Protein AF-A0A9D7HD75-F1 (afdb_monomer_lite)

Radius of gyration: 13.8 Å; chains: 1; bounding box: 39×26×34 Å

Sequence (97 aa):
MCAPQLAPKAALDLNFNAWGDKQGHARDRLVARAIAASAGCDRVETRLVGEGGGLEYDGDGTLILTESCWVNDNRNPGLSRDEIERLSLSGCLVSRR

Secondary structure (DSSP, 8-state):
-PPP---SSEEEE----HHHHSS--TTGGGHHHHHHHHHTPEEEE-SS---GGGEEE-SSS-EEE-HHHHS-TTTSTT--HHHHHHHHHSSSSS---

Structure (mmCIF, N/CA/C/O backbone):
data_AF-A0A9D7HD75-F1
#
_entry.id   AF-A0A9D7HD75-F1
#
loop_
_atom_site.group_PDB
_atom_site.id
_atom_site.type_symbol
_atom_site.label_atom_id
_atom_site.label_alt_id
_atom_site.label_comp_id
_atom_site.label_asym_id
_atom_site.label_entity_id
_atom_site.label_seq_id
_atom_site.pdbx_PDB_ins_code
_atom_site.Cartn_x
_atom_site.Cartn_y
_atom_site.Cartn_z
_atom_site.occupancy
_atom_site.B_iso_or_equiv
_atom_site.auth_seq_id
_atom_site.auth_comp_id
_atom_site.auth_asym_id
_atom_site.auth_atom_id
_atom_site.pdbx_PDB_model_num
ATOM 1 N N . MET A 1 1 ? -23.819 -8.422 -3.289 1.00 34.72 1 MET A N 1
ATOM 2 C CA . MET A 1 1 ? -23.280 -8.801 -1.965 1.00 34.72 1 MET A CA 1
ATOM 3 C C . MET A 1 1 ? -22.925 -7.516 -1.239 1.00 34.72 1 MET A C 1
ATOM 5 O O . MET A 1 1 ? -22.280 -6.676 -1.852 1.00 34.72 1 MET A O 1
ATOM 9 N N . CYS A 1 2 ? -23.432 -7.310 -0.023 1.00 35.28 2 CYS A N 1
ATOM 10 C CA . CYS A 1 2 ? -23.153 -6.108 0.768 1.00 35.28 2 CYS A CA 1
ATOM 11 C C . CYS A 1 2 ? -21.680 -6.135 1.208 1.00 35.28 2 CYS A C 1
ATOM 13 O O . CYS A 1 2 ? -21.209 -7.191 1.634 1.00 35.28 2 CYS A O 1
ATOM 15 N N . ALA A 1 3 ? -20.946 -5.029 1.065 1.00 48.59 3 ALA A N 1
ATOM 16 C CA . ALA A 1 3 ? -19.598 -4.934 1.623 1.00 48.59 3 ALA A CA 1
ATOM 17 C C . ALA A 1 3 ? -19.685 -5.063 3.157 1.00 48.59 3 ALA A C 1
ATOM 19 O O . ALA A 1 3 ? -20.660 -4.577 3.736 1.00 48.59 3 ALA A O 1
ATOM 20 N N . PRO A 1 4 ? -18.730 -5.735 3.824 1.00 52.16 4 PRO A N 1
ATOM 21 C CA . PRO A 1 4 ? -18.723 -5.802 5.280 1.00 52.16 4 PRO A CA 1
ATOM 22 C C . PRO A 1 4 ? -18.717 -4.384 5.861 1.00 52.16 4 PRO A C 1
ATOM 24 O O . PRO A 1 4 ? -17.985 -3.515 5.386 1.00 52.16 4 PRO A O 1
ATOM 27 N N . GLN A 1 5 ? -19.558 -4.150 6.868 1.00 54.84 5 GLN A N 1
ATOM 28 C CA . GLN A 1 5 ? -19.596 -2.880 7.583 1.00 54.84 5 GLN A CA 1
ATOM 29 C C . GLN A 1 5 ? -18.320 -2.784 8.424 1.00 54.84 5 GLN A C 1
ATOM 31 O O . GLN A 1 5 ? -18.215 -3.438 9.459 1.00 54.84 5 GLN A O 1
ATOM 36 N N . LEU A 1 6 ? -17.340 -2.017 7.947 1.00 57.22 6 LEU A N 1
ATOM 37 C CA . LEU A 1 6 ? -16.119 -1.745 8.698 1.00 57.22 6 LEU A CA 1
ATOM 38 C C . LEU A 1 6 ? -16.457 -0.940 9.960 1.00 57.22 6 LEU A C 1
ATOM 40 O O . LEU A 1 6 ? -17.367 -0.103 9.963 1.00 57.22 6 LEU A O 1
ATOM 44 N N . ALA A 1 7 ? -15.697 -1.176 11.025 1.00 62.38 7 ALA A N 1
ATOM 45 C CA . ALA A 1 7 ? -15.615 -0.299 12.181 1.00 62.38 7 ALA A CA 1
ATOM 46 C C . ALA A 1 7 ? -15.368 1.161 11.732 1.00 62.38 7 ALA A C 1
ATOM 48 O O . ALA A 1 7 ? -14.801 1.392 10.661 1.00 62.38 7 ALA A O 1
ATOM 49 N N . PRO A 1 8 ? -15.715 2.178 12.548 1.00 73.06 8 PRO A N 1
ATOM 50 C CA . PRO A 1 8 ? -15.552 3.596 12.187 1.00 73.06 8 PRO A CA 1
ATOM 51 C C . PRO A 1 8 ? -14.105 4.006 11.858 1.00 73.06 8 PRO A C 1
ATOM 53 O O . PRO A 1 8 ? -13.872 5.115 11.386 1.00 73.06 8 PRO A O 1
ATOM 56 N N . LYS A 1 9 ? -13.130 3.127 12.121 1.00 78.81 9 LYS A N 1
ATOM 57 C CA . LYS A 1 9 ? -11.734 3.258 11.717 1.00 78.81 9 LYS A CA 1
ATOM 58 C C . LYS A 1 9 ? -11.229 1.912 11.203 1.00 78.81 9 LYS A C 1
ATOM 60 O O . LYS A 1 9 ? -11.397 0.889 11.867 1.00 78.81 9 LYS A O 1
ATOM 65 N N . ALA A 1 10 ? -10.545 1.948 10.069 1.00 88.12 10 ALA A N 1
ATOM 66 C CA . ALA A 1 10 ? -9.840 0.812 9.498 1.00 88.12 10 ALA A CA 1
ATOM 67 C C . ALA A 1 10 ? -8.357 1.159 9.296 1.00 88.12 10 ALA A C 1
ATOM 69 O O . ALA A 1 10 ? -7.996 2.325 9.143 1.00 88.12 10 ALA A O 1
ATOM 70 N N . ALA A 1 11 ? -7.500 0.142 9.310 1.00 90.81 11 ALA A N 1
ATOM 71 C CA . ALA A 1 11 ? -6.084 0.239 8.989 1.00 90.81 11 ALA A CA 1
ATOM 72 C C . ALA A 1 11 ? -5.834 -0.403 7.620 1.00 90.81 11 ALA A C 1
ATOM 74 O O . ALA A 1 11 ? -6.124 -1.585 7.426 1.00 90.81 11 ALA A O 1
ATOM 75 N N . LEU A 1 12 ? -5.294 0.377 6.684 1.00 89.94 12 LEU A N 1
ATOM 76 C CA . LEU A 1 12 ? -4.938 -0.091 5.349 1.00 89.94 12 LEU A CA 1
ATOM 77 C C . LEU A 1 12 ? -3.552 -0.750 5.369 1.00 89.94 12 LEU A C 1
ATOM 79 O O . LEU A 1 12 ? -2.566 -0.121 5.749 1.00 89.94 12 LEU A O 1
ATOM 83 N N . ASP A 1 13 ? -3.482 -2.007 4.946 1.00 93.62 13 ASP A N 1
ATOM 84 C CA . ASP A 1 13 ? -2.245 -2.767 4.775 1.00 93.62 13 ASP A CA 1
ATOM 85 C C . ASP A 1 13 ? -1.862 -2.796 3.290 1.00 93.62 13 ASP A C 1
ATOM 87 O O . ASP A 1 13 ? -2.605 -3.335 2.468 1.00 93.62 13 ASP A O 1
ATOM 91 N N . LEU A 1 14 ? -0.722 -2.178 2.964 1.00 93.00 14 LEU A N 1
ATOM 92 C CA . LEU A 1 14 ? -0.224 -1.931 1.604 1.00 93.00 14 LEU A CA 1
ATOM 93 C C . LEU A 1 14 ? 0.676 -3.050 1.054 1.00 93.00 14 LEU A C 1
ATOM 95 O O . LEU A 1 14 ? 1.366 -2.830 0.063 1.00 93.00 14 LEU A O 1
ATOM 99 N N . ASN A 1 15 ? 0.717 -4.222 1.696 1.00 94.12 15 ASN A N 1
ATOM 100 C CA . ASN A 1 15 ? 1.546 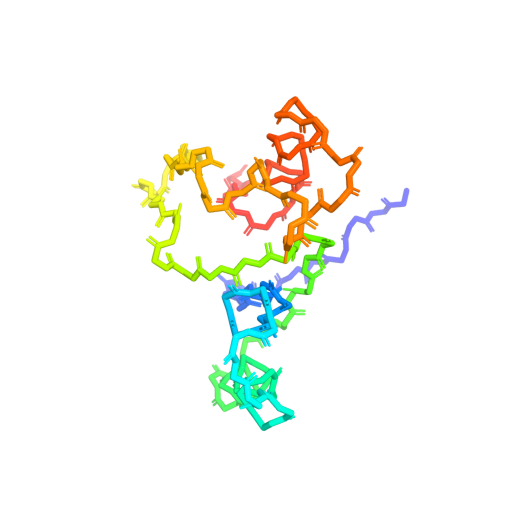-5.361 1.275 1.00 94.12 15 ASN A CA 1
ATOM 101 C C . ASN A 1 15 ? 3.031 -5.014 1.084 1.00 94.12 15 ASN A C 1
ATOM 103 O O . ASN A 1 15 ? 3.634 -5.361 0.073 1.00 94.12 15 ASN A O 1
ATOM 107 N N . PHE A 1 16 ? 3.633 -4.311 2.041 1.00 96.06 16 PHE A N 1
ATOM 108 C CA . PHE A 1 16 ? 5.015 -3.836 1.934 1.00 96.06 16 PHE A CA 1
ATOM 109 C C . PHE A 1 16 ? 6.025 -4.935 1.534 1.00 96.06 16 PHE A C 1
ATOM 111 O O . PHE A 1 16 ? 6.101 -5.980 2.186 1.00 96.06 16 PHE A O 1
ATOM 118 N N . ASN A 1 17 ? 6.862 -4.652 0.523 1.00 96.88 17 ASN A N 1
ATOM 119 C CA . ASN A 1 17 ? 7.904 -5.558 0.010 1.00 96.88 17 ASN A CA 1
ATOM 120 C C . ASN A 1 17 ? 9.339 -4.984 0.077 1.00 96.88 17 ASN A C 1
ATOM 122 O O . ASN A 1 17 ? 10.189 -5.346 -0.732 1.00 96.88 17 ASN A O 1
ATOM 126 N N . ALA A 1 18 ? 9.627 -4.049 0.993 1.00 96.88 18 ALA A N 1
ATOM 127 C CA . ALA A 1 18 ? 10.927 -3.353 1.074 1.00 96.88 18 ALA A CA 1
ATOM 128 C C . ALA A 1 18 ? 11.394 -2.723 -0.233 1.00 96.88 18 ALA A C 1
ATOM 130 O O . ALA A 1 18 ? 12.494 -2.956 -0.741 1.00 96.88 18 ALA A O 1
ATOM 131 N N . TRP A 1 19 ? 10.543 -1.850 -0.740 1.00 96.25 19 TRP A N 1
ATOM 132 C CA . TRP A 1 19 ? 10.814 -1.050 -1.913 1.00 96.25 19 TRP A CA 1
ATOM 133 C C . TRP A 1 19 ? 11.222 -1.851 -3.160 1.00 96.25 19 TRP A C 1
ATOM 135 O O . TRP A 1 19 ? 12.048 -1.378 -3.953 1.00 96.25 19 TRP A O 1
ATOM 145 N N . GLY A 1 20 ? 10.600 -3.014 -3.373 1.00 96.19 20 GLY A N 1
ATOM 146 C CA . GLY A 1 20 ? 10.886 -3.903 -4.498 1.00 96.19 20 GLY A CA 1
ATOM 147 C C . GLY A 1 20 ? 11.999 -4.881 -4.168 1.00 96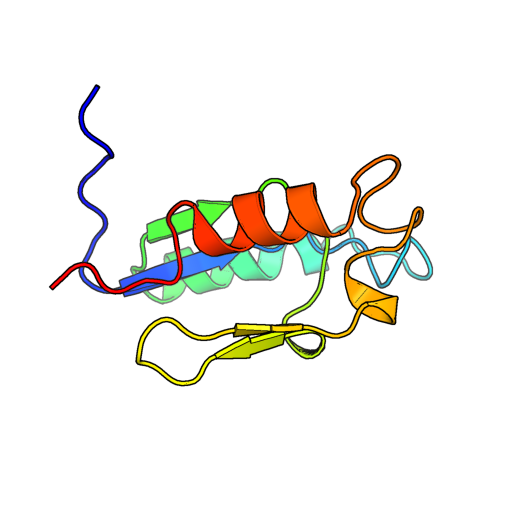.19 20 GLY A C 1
ATOM 148 O O . GLY A 1 20 ? 12.991 -4.945 -4.890 1.00 96.19 20 GLY A O 1
ATOM 149 N N . ASP A 1 21 ? 11.860 -5.568 -3.033 1.00 96.56 21 ASP A N 1
ATOM 150 C CA . ASP A 1 21 ? 12.780 -6.593 -2.538 1.00 96.56 21 ASP A CA 1
ATOM 151 C C . ASP A 1 21 ? 14.227 -6.107 -2.364 1.00 96.56 21 ASP A C 1
ATOM 153 O O . ASP A 1 21 ? 15.178 -6.889 -2.376 1.00 96.56 21 ASP A O 1
ATOM 157 N N . LYS A 1 22 ? 14.419 -4.799 -2.148 1.00 96.44 22 LYS A N 1
ATOM 158 C CA . LYS A 1 22 ? 15.753 -4.212 -1.942 1.00 96.44 22 LYS A CA 1
ATOM 159 C C . LYS A 1 22 ? 16.353 -4.599 -0.594 1.00 96.44 22 LYS A C 1
ATOM 161 O O . LYS A 1 22 ? 17.564 -4.487 -0.410 1.00 96.44 22 LYS A O 1
ATOM 166 N N . GLN A 1 23 ? 15.515 -5.010 0.359 1.00 97.38 23 GLN A N 1
ATOM 167 C CA . GLN A 1 23 ? 15.912 -5.430 1.701 1.00 97.38 23 GLN A CA 1
ATOM 168 C C . GLN A 1 23 ? 15.038 -6.593 2.196 1.00 97.38 23 GLN A C 1
ATOM 170 O O . GLN A 1 23 ? 13.923 -6.822 1.72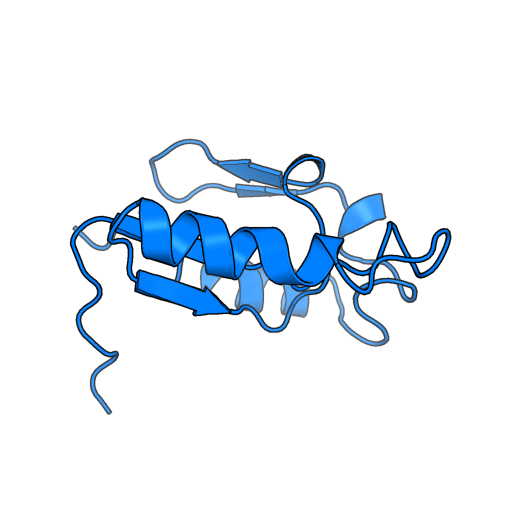0 1.00 97.38 23 GLN A O 1
ATOM 175 N N . GLY A 1 24 ? 15.541 -7.341 3.182 1.00 97.50 24 GLY A N 1
ATOM 176 C CA . GLY A 1 24 ? 14.745 -8.363 3.860 1.00 97.50 24 GLY A CA 1
ATOM 177 C C . GLY A 1 24 ? 13.624 -7.721 4.678 1.00 97.50 24 GLY A C 1
ATOM 178 O O . GLY A 1 24 ? 13.906 -6.872 5.513 1.00 97.50 24 GLY A O 1
ATOM 179 N N . HIS A 1 25 ? 12.378 -8.148 4.456 1.00 97.00 25 HIS A N 1
ATOM 180 C CA . HIS A 1 25 ? 11.180 -7.466 4.978 1.00 97.00 25 HIS A CA 1
ATOM 181 C C . HIS A 1 25 ? 10.151 -8.397 5.631 1.00 97.00 25 HIS A C 1
ATOM 183 O O . HIS A 1 25 ? 9.002 -8.026 5.882 1.00 97.00 25 HIS A O 1
ATOM 189 N N . ALA A 1 26 ? 10.544 -9.641 5.918 1.00 96.88 26 ALA A N 1
ATOM 190 C CA . ALA A 1 26 ? 9.631 -10.674 6.408 1.00 96.88 26 ALA A CA 1
ATOM 191 C C . ALA A 1 26 ? 8.929 -10.304 7.729 1.00 96.88 26 ALA A C 1
ATOM 193 O O . ALA A 1 26 ? 7.838 -10.813 7.997 1.00 96.88 26 ALA A O 1
ATOM 194 N N . ARG A 1 27 ? 9.551 -9.440 8.544 1.00 97.69 27 ARG A N 1
ATOM 195 C CA . ARG A 1 27 ? 8.974 -8.901 9.784 1.00 97.69 27 ARG A CA 1
ATOM 196 C C . ARG A 1 27 ? 8.231 -7.586 9.556 1.00 97.69 27 ARG A C 1
ATOM 198 O O . ARG A 1 27 ? 7.175 -7.407 10.152 1.00 97.69 27 ARG A O 1
ATOM 205 N N . ASP A 1 28 ? 8.722 -6.721 8.673 1.00 97.44 28 ASP A N 1
ATOM 206 C CA . ASP A 1 28 ? 8.104 -5.419 8.383 1.00 97.44 28 ASP A CA 1
ATOM 207 C C . ASP A 1 28 ? 6.693 -5.575 7.813 1.00 97.44 28 ASP A C 1
ATOM 209 O O . ASP A 1 28 ? 5.767 -4.895 8.254 1.00 97.44 28 ASP A O 1
ATOM 213 N N . ARG A 1 29 ? 6.483 -6.574 6.944 1.00 94.25 29 ARG A N 1
ATOM 214 C CA . ARG A 1 29 ? 5.148 -6.912 6.417 1.00 94.25 29 ARG A CA 1
ATOM 215 C C . ARG A 1 29 ? 4.120 -7.296 7.493 1.00 94.25 29 ARG A C 1
ATOM 217 O O . ARG A 1 29 ? 2.935 -7.372 7.208 1.00 94.25 29 ARG A O 1
ATOM 224 N N . LEU A 1 30 ? 4.550 -7.595 8.725 1.00 96.31 30 LEU A N 1
ATOM 225 C CA . LEU A 1 30 ? 3.654 -7.950 9.833 1.00 96.31 30 LEU A CA 1
ATOM 226 C C . LEU A 1 30 ? 3.221 -6.728 10.657 1.00 96.31 30 LEU A C 1
ATOM 228 O O . LEU A 1 30 ? 2.286 -6.837 11.454 1.00 96.31 30 LEU A O 1
ATOM 232 N N . VAL A 1 31 ? 3.885 -5.580 10.488 1.00 97.00 31 VAL A N 1
ATOM 233 C CA . VAL A 1 31 ? 3.684 -4.391 11.329 1.00 97.00 31 VAL A CA 1
ATOM 234 C C . VAL A 1 31 ? 2.279 -3.825 11.160 1.00 97.00 31 VAL A C 1
ATOM 236 O O . VAL A 1 31 ? 1.618 -3.573 12.164 1.00 97.00 31 VAL A O 1
ATOM 239 N N . ALA A 1 32 ? 1.780 -3.693 9.927 1.00 95.06 32 ALA A N 1
ATOM 240 C CA . ALA A 1 32 ? 0.435 -3.174 9.669 1.00 95.06 32 ALA A CA 1
ATOM 241 C C . ALA A 1 32 ? -0.641 -4.001 10.396 1.00 95.06 32 ALA A C 1
ATOM 243 O O . ALA A 1 32 ? -1.473 -3.451 11.120 1.00 95.06 32 ALA A O 1
ATOM 244 N N . ARG A 1 33 ? -0.559 -5.336 10.311 1.00 95.62 33 ARG A N 1
ATOM 245 C CA . ARG A 1 33 ? -1.434 -6.253 11.058 1.00 95.62 33 ARG A CA 1
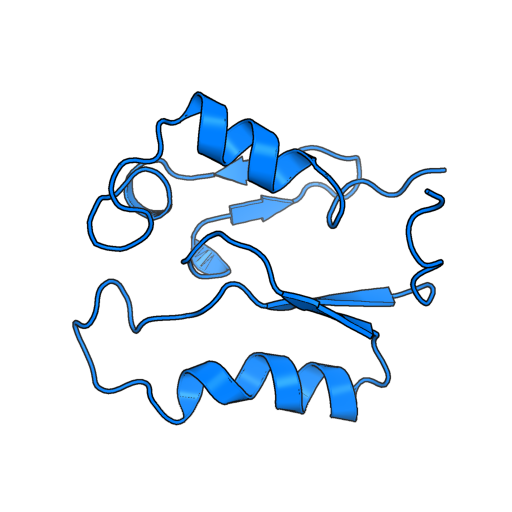ATOM 246 C C . ARG A 1 33 ? -1.317 -6.086 12.574 1.00 95.62 33 ARG A C 1
ATOM 248 O O . ARG A 1 33 ? -2.342 -6.081 13.256 1.00 95.62 33 ARG A O 1
ATOM 255 N N . ALA A 1 34 ? -0.100 -5.994 13.107 1.00 97.50 34 ALA A N 1
ATOM 256 C CA . ALA A 1 34 ? 0.121 -5.858 14.546 1.00 97.50 34 ALA A CA 1
ATOM 257 C C . ALA A 1 34 ? -0.426 -4.525 15.086 1.00 97.50 34 ALA A C 1
ATOM 259 O O . ALA A 1 34 ? -1.091 -4.502 16.122 1.00 97.50 34 ALA A O 1
ATOM 260 N N . ILE A 1 35 ? -0.202 -3.429 14.355 1.00 96.25 35 ILE A N 1
ATOM 261 C CA . ILE A 1 35 ? -0.708 -2.097 14.699 1.00 96.25 35 ILE A CA 1
ATOM 262 C C . ILE A 1 35 ? -2.234 -2.053 14.611 1.00 96.25 35 ILE A C 1
ATOM 264 O O . ILE A 1 35 ? -2.863 -1.558 15.542 1.00 96.25 35 ILE A O 1
ATOM 268 N N . ALA A 1 36 ? -2.840 -2.616 13.559 1.00 95.06 36 ALA A N 1
ATOM 269 C CA . ALA A 1 36 ? -4.297 -2.682 13.421 1.00 95.06 36 ALA A CA 1
ATOM 270 C C . ALA A 1 36 ? -4.953 -3.383 14.623 1.00 95.06 36 ALA A C 1
ATOM 272 O O . ALA A 1 36 ? -5.892 -2.852 15.215 1.00 95.06 36 ALA A O 1
ATOM 273 N N . ALA A 1 37 ? -4.399 -4.531 15.034 1.00 95.25 37 ALA A N 1
ATOM 274 C CA . ALA A 1 37 ? -4.877 -5.278 16.195 1.00 95.25 37 ALA A CA 1
ATOM 275 C C . ALA A 1 37 ? -4.722 -4.485 17.504 1.00 95.25 37 ALA A C 1
ATOM 277 O O . ALA A 1 37 ? -5.660 -4.422 18.294 1.00 95.25 37 ALA A O 1
ATOM 278 N N . SER A 1 38 ? -3.566 -3.848 17.715 1.00 96.44 38 SER A N 1
ATOM 279 C CA . SER A 1 38 ? -3.306 -3.010 18.895 1.00 96.44 38 SER A CA 1
ATOM 280 C C . SER A 1 38 ? -4.240 -1.794 18.968 1.00 96.44 38 SER A C 1
ATOM 282 O O . SER A 1 38 ? -4.721 -1.431 20.038 1.00 96.44 38 SER A O 1
ATOM 284 N N . ALA A 1 39 ? -4.545 -1.187 17.818 1.00 93.75 39 ALA A N 1
ATOM 285 C CA . ALA A 1 39 ? -5.416 -0.020 17.709 1.00 93.75 39 ALA A CA 1
ATOM 286 C C . ALA A 1 39 ? -6.920 -0.354 17.763 1.00 93.75 39 ALA A C 1
ATOM 288 O O . ALA A 1 39 ? -7.739 0.568 17.800 1.00 93.75 39 ALA A O 1
ATOM 289 N N . GLY A 1 40 ? -7.292 -1.641 17.742 1.00 93.12 40 GLY A N 1
ATOM 290 C CA . GLY A 1 40 ? -8.687 -2.075 17.649 1.00 93.12 40 GLY A CA 1
ATOM 291 C C . GLY A 1 40 ? -9.364 -1.656 16.338 1.00 93.12 40 GLY A C 1
ATOM 292 O O . GLY A 1 40 ? -10.563 -1.388 16.334 1.00 93.12 40 GLY A O 1
ATOM 293 N N . CYS A 1 41 ? -8.596 -1.545 15.250 1.00 91.31 41 CYS A N 1
ATOM 294 C CA . CYS A 1 41 ? -9.097 -1.190 13.923 1.00 91.31 41 CYS A CA 1
ATOM 295 C C . CYS A 1 41 ? -9.252 -2.438 13.053 1.00 91.31 41 CYS A C 1
ATOM 297 O O . CYS A 1 41 ? -8.416 -3.346 13.095 1.00 91.31 41 CYS A O 1
ATOM 299 N N . ASP A 1 42 ? -10.258 -2.433 12.180 1.00 90.62 42 ASP A N 1
ATOM 300 C CA . ASP A 1 42 ? -10.361 -3.453 11.139 1.00 90.62 42 ASP A CA 1
ATOM 301 C C . ASP A 1 42 ? -9.180 -3.330 10.175 1.00 90.62 42 ASP A C 1
ATOM 303 O O . ASP A 1 42 ? -8.877 -2.242 9.684 1.00 90.62 42 ASP A O 1
ATOM 307 N N . ARG A 1 43 ? -8.497 -4.442 9.892 1.00 90.88 43 ARG A N 1
ATOM 308 C CA . ARG A 1 43 ? -7.432 -4.468 8.883 1.00 90.88 43 ARG A CA 1
ATOM 309 C C . ARG A 1 43 ? -8.050 -4.671 7.508 1.00 90.88 43 ARG A C 1
ATOM 311 O O . ARG A 1 43 ? -8.724 -5.677 7.291 1.00 90.88 43 ARG A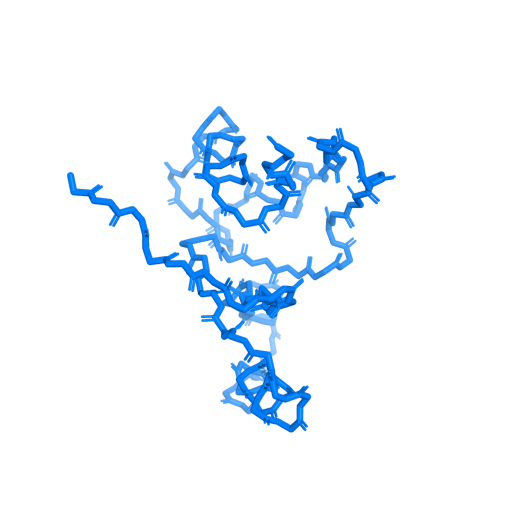 O 1
ATOM 318 N N . VAL A 1 44 ? -7.742 -3.781 6.572 1.00 89.56 44 VAL A N 1
ATOM 319 C CA . VAL A 1 44 ? -8.071 -3.959 5.159 1.00 89.56 44 VAL A CA 1
ATOM 320 C C . VAL A 1 44 ? -6.784 -4.133 4.374 1.00 89.56 44 VAL A C 1
ATOM 322 O O . VAL A 1 44 ? -5.950 -3.238 4.322 1.00 89.56 44 VAL A O 1
ATOM 325 N N . GLU A 1 45 ? -6.616 -5.308 3.786 1.00 88.81 45 GLU A N 1
ATOM 326 C CA . GLU A 1 45 ? -5.461 -5.654 2.961 1.00 88.81 45 GLU A CA 1
ATOM 327 C C . GLU A 1 45 ? -5.772 -5.308 1.503 1.00 88.81 45 GLU A C 1
ATOM 329 O O . GLU A 1 45 ? -6.780 -5.766 0.956 1.00 88.81 45 GLU A O 1
ATOM 334 N N . THR A 1 46 ? -4.956 -4.450 0.886 1.00 87.62 46 THR A N 1
ATOM 335 C CA . THR A 1 46 ? -5.130 -4.099 -0.533 1.00 87.62 46 THR A CA 1
ATOM 336 C C . THR A 1 46 ? -4.576 -5.200 -1.442 1.00 87.62 46 THR A C 1
ATOM 338 O O . THR A 1 46 ? -3.969 -6.163 -0.989 1.00 87.62 46 THR A O 1
ATOM 341 N N . ARG A 1 47 ? -4.804 -5.086 -2.751 1.00 89.38 47 ARG A N 1
ATOM 342 C CA . ARG A 1 47 ? -4.100 -5.880 -3.773 1.00 89.38 47 ARG A CA 1
ATOM 343 C C . ARG A 1 47 ? -2.842 -5.189 -4.290 1.00 89.38 47 ARG A C 1
ATOM 345 O O . ARG A 1 47 ? -2.068 -5.810 -5.006 1.00 89.38 47 ARG A O 1
ATOM 352 N N . LEU A 1 48 ? -2.680 -3.909 -3.965 1.00 92.75 48 LEU A N 1
ATOM 353 C CA . LEU A 1 48 ? -1.517 -3.126 -4.347 1.00 92.75 48 LEU A CA 1
ATOM 354 C C . LEU A 1 48 ? -0.372 -3.397 -3.377 1.00 92.75 48 LEU A C 1
ATOM 356 O O . LEU A 1 48 ? -0.594 -3.574 -2.179 1.00 92.75 48 LEU A O 1
ATOM 360 N N . VAL A 1 49 ? 0.840 -3.398 -3.908 1.00 95.31 49 VAL A N 1
ATOM 361 C CA . VAL A 1 49 ? 2.083 -3.367 -3.146 1.00 95.31 49 VAL A CA 1
ATOM 362 C C . VAL A 1 49 ? 2.568 -1.927 -3.137 1.00 95.31 49 VAL A C 1
ATOM 364 O O . VAL A 1 49 ? 2.658 -1.284 -4.186 1.00 95.31 49 VAL A O 1
ATOM 367 N N . GLY A 1 50 ? 2.885 -1.409 -1.959 1.00 94.12 50 GLY A N 1
ATOM 368 C CA . GLY A 1 50 ? 3.395 -0.056 -1.826 1.00 94.12 50 GLY A CA 1
ATOM 369 C C . GLY A 1 50 ? 3.753 0.314 -0.397 1.00 94.12 50 GLY A C 1
ATOM 370 O O . GLY A 1 50 ? 3.896 -0.525 0.495 1.00 94.12 50 GLY A O 1
ATOM 371 N N . GLU A 1 51 ? 3.884 1.616 -0.191 1.00 93.56 51 GLU A N 1
ATOM 372 C CA . GLU A 1 51 ? 4.304 2.208 1.066 1.00 93.56 51 GLU A CA 1
ATOM 373 C C . GLU A 1 51 ? 3.547 3.515 1.313 1.00 93.56 51 GLU A C 1
ATOM 375 O O . GLU A 1 51 ? 3.207 4.235 0.375 1.00 93.56 51 GLU A O 1
ATOM 380 N N . GLY A 1 52 ? 3.307 3.844 2.587 1.00 91.25 52 GLY A N 1
ATOM 381 C CA . GLY A 1 52 ? 2.539 5.039 2.954 1.00 91.25 52 GLY A CA 1
ATOM 382 C C . GLY A 1 52 ? 3.156 6.340 2.435 1.00 91.25 52 GLY A C 1
ATOM 383 O O . GLY A 1 52 ? 2.428 7.248 2.073 1.00 91.25 52 GLY A O 1
ATOM 384 N N . GLY A 1 53 ? 4.486 6.406 2.304 1.00 92.81 53 GLY A N 1
ATOM 385 C CA . GLY A 1 53 ? 5.175 7.579 1.752 1.00 92.81 53 GLY A CA 1
ATOM 386 C C . GLY A 1 53 ? 4.986 7.802 0.245 1.00 92.81 53 GLY A C 1
ATOM 387 O O . GLY A 1 53 ? 5.473 8.802 -0.271 1.00 92.81 53 GLY A O 1
ATOM 388 N N . GLY A 1 54 ? 4.329 6.881 -0.471 1.00 91.88 54 GLY A N 1
ATOM 389 C CA . GLY A 1 54 ? 4.009 7.031 -1.893 1.00 91.88 54 GLY A CA 1
ATOM 390 C C . GLY A 1 54 ? 2.649 7.679 -2.163 1.00 91.88 54 GLY A C 1
ATOM 391 O O . GLY A 1 54 ? 2.331 7.921 -3.329 1.00 91.88 54 GLY A O 1
ATOM 392 N N . LEU A 1 55 ? 1.829 7.916 -1.133 1.00 90.75 55 LEU A N 1
ATOM 393 C CA . LEU A 1 55 ? 0.490 8.492 -1.262 1.00 90.75 55 LEU A CA 1
ATOM 394 C C . LEU A 1 55 ? 0.268 9.635 -0.272 1.00 90.75 55 LEU A C 1
ATOM 396 O O . LEU A 1 55 ? 0.879 9.662 0.790 1.00 90.75 55 LEU A O 1
ATOM 400 N N . GLU A 1 56 ? -0.664 10.520 -0.604 1.00 9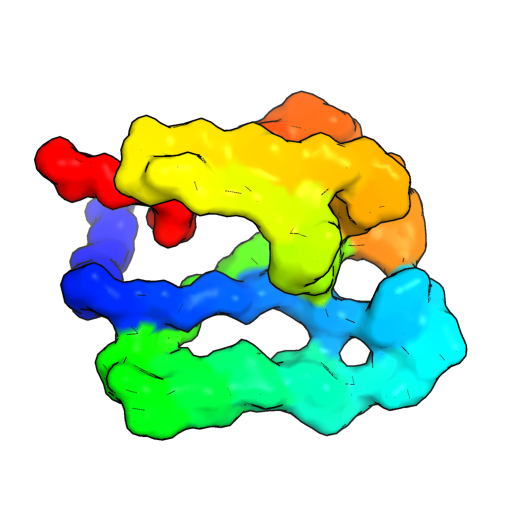1.44 56 GLU A N 1
ATOM 401 C CA . GLU A 1 56 ? -1.226 11.532 0.292 1.00 91.44 56 GLU A CA 1
ATOM 402 C C . GLU A 1 56 ? -2.752 11.520 0.147 1.00 91.44 56 GLU A C 1
ATOM 404 O O . GLU A 1 56 ? -3.266 11.365 -0.964 1.00 91.44 56 GLU A O 1
ATOM 409 N N . TYR A 1 57 ? -3.476 11.676 1.257 1.00 88.69 57 TYR A N 1
ATOM 410 C CA . TYR A 1 57 ? -4.941 11.705 1.294 1.00 88.69 57 TYR A CA 1
ATOM 411 C C . TYR A 1 57 ? -5.435 13.017 1.904 1.00 88.69 57 TYR A C 1
ATOM 413 O O . TYR A 1 57 ? -4.972 13.409 2.972 1.00 88.69 57 TYR A O 1
ATOM 421 N N . ASP A 1 58 ? -6.402 13.669 1.260 1.00 87.38 58 ASP A N 1
ATOM 422 C CA . ASP A 1 58 ? -6.909 14.980 1.690 1.00 87.38 58 ASP A CA 1
ATOM 423 C C . ASP A 1 58 ? -7.998 14.923 2.777 1.00 87.38 58 ASP A C 1
ATOM 425 O O . ASP A 1 58 ? -8.321 15.945 3.382 1.00 87.38 58 ASP A O 1
ATOM 429 N N . GLY A 1 59 ? -8.568 13.746 3.049 1.00 84.12 59 GLY A N 1
ATOM 430 C CA . GLY A 1 59 ? -9.693 13.599 3.977 1.00 84.12 59 GLY A CA 1
ATOM 431 C C . GLY A 1 59 ? -11.079 13.619 3.323 1.00 84.12 59 GLY A C 1
ATOM 432 O O . GLY A 1 59 ? -12.041 13.233 3.990 1.00 84.12 59 GLY A O 1
ATOM 433 N N . ASP A 1 60 ? -11.185 13.991 2.045 1.00 85.19 60 ASP A N 1
ATOM 434 C CA . ASP A 1 60 ? -12.445 14.216 1.314 1.00 85.19 60 ASP A CA 1
ATOM 435 C C . ASP A 1 60 ? -12.549 13.389 0.018 1.00 85.19 60 ASP A C 1
ATOM 437 O O . ASP A 1 60 ? -13.295 13.706 -0.905 1.00 85.19 60 ASP A O 1
ATOM 441 N N . GLY A 1 61 ? -11.825 12.271 -0.039 1.00 80.25 61 GLY A N 1
ATOM 442 C CA . GLY A 1 61 ? -11.903 11.309 -1.137 1.00 80.25 61 GLY A CA 1
ATOM 443 C C . GLY A 1 61 ? -10.849 11.485 -2.232 1.00 80.25 61 GLY A C 1
ATOM 444 O O . GLY A 1 61 ? -10.878 10.708 -3.188 1.00 80.25 61 GLY A O 1
ATOM 445 N N . THR A 1 62 ? -9.904 12.423 -2.101 1.00 84.75 62 THR A N 1
ATOM 446 C CA . THR A 1 62 ? -8.834 12.622 -3.092 1.00 84.75 62 THR A CA 1
ATOM 447 C C . THR A 1 62 ? -7.524 12.000 -2.628 1.00 84.75 62 THR A C 1
ATOM 449 O O . THR A 1 62 ? -7.067 12.231 -1.509 1.00 84.75 62 THR A O 1
ATOM 452 N N . LEU A 1 63 ? -6.879 11.251 -3.524 1.00 87.88 63 LEU A N 1
ATOM 453 C CA . LEU A 1 63 ? -5.533 10.720 -3.326 1.00 87.88 63 LEU A CA 1
ATOM 454 C C . LEU A 1 63 ? -4.562 11.350 -4.318 1.00 87.88 63 LEU A C 1
ATOM 456 O O . LEU A 1 63 ? -4.846 11.416 -5.513 1.00 87.88 63 LEU A O 1
ATOM 460 N N . ILE A 1 64 ? -3.392 11.746 -3.826 1.00 91.00 64 ILE A N 1
ATOM 461 C CA . ILE A 1 64 ? -2.232 12.068 -4.655 1.00 91.00 64 ILE A CA 1
ATOM 462 C C . ILE A 1 64 ? -1.261 10.899 -4.546 1.00 91.00 64 ILE A C 1
ATOM 464 O O . ILE A 1 64 ? -0.921 10.464 -3.451 1.00 91.00 64 ILE A O 1
ATOM 468 N N . LEU A 1 65 ? -0.830 10.378 -5.690 1.00 91.12 65 LEU A N 1
ATOM 469 C CA . LEU A 1 65 ? 0.015 9.193 -5.807 1.00 91.12 65 LEU A CA 1
ATOM 470 C C . LEU A 1 65 ? 1.197 9.525 -6.720 1.00 91.12 65 LEU A C 1
ATOM 472 O O . LEU A 1 65 ? 1.027 10.215 -7.726 1.00 91.12 65 LEU A O 1
ATOM 476 N N . THR A 1 66 ? 2.389 9.018 -6.411 1.00 91.50 66 THR A N 1
ATOM 477 C CA . THR A 1 66 ? 3.544 9.142 -7.313 1.00 91.50 66 THR A CA 1
ATOM 478 C C . THR A 1 66 ? 3.658 7.924 -8.231 1.00 91.50 66 THR A C 1
ATOM 480 O O . THR A 1 66 ? 3.763 6.785 -7.774 1.00 91.50 66 THR A O 1
ATOM 483 N N . GLU A 1 67 ? 3.690 8.133 -9.550 1.00 91.25 67 GLU A N 1
ATOM 484 C CA . GLU A 1 67 ? 3.785 7.013 -10.504 1.00 91.25 67 GLU A CA 1
ATOM 485 C C . GLU A 1 67 ? 5.023 6.136 -10.254 1.00 91.25 67 GLU A C 1
ATOM 487 O O . GLU A 1 67 ? 4.934 4.915 -10.333 1.00 91.25 67 GLU A O 1
ATOM 492 N N . SER A 1 68 ? 6.150 6.730 -9.845 1.00 89.75 68 SER A N 1
ATOM 493 C CA . SER A 1 68 ? 7.393 6.007 -9.536 1.00 89.75 68 SER A CA 1
ATOM 494 C C . SER A 1 68 ? 7.273 4.996 -8.386 1.00 89.75 68 SER A C 1
ATOM 496 O O . SER A 1 68 ? 8.066 4.048 -8.328 1.00 89.75 68 SER A O 1
ATOM 498 N N . CYS A 1 69 ? 6.297 5.182 -7.491 1.00 90.75 69 CYS A N 1
ATOM 499 C CA . CYS A 1 69 ? 6.007 4.280 -6.380 1.00 90.75 69 CYS A CA 1
ATOM 500 C C . CYS A 1 69 ? 4.927 3.254 -6.725 1.00 90.75 69 CYS A C 1
ATOM 502 O O . CYS A 1 69 ? 5.029 2.118 -6.278 1.00 90.75 69 CYS A O 1
ATOM 504 N N . TRP A 1 70 ? 3.905 3.622 -7.500 1.00 93.62 70 TRP A N 1
ATOM 505 C CA . TRP A 1 70 ? 2.739 2.753 -7.699 1.00 93.62 70 TRP A CA 1
ATOM 506 C C . TRP A 1 70 ? 2.737 2.044 -9.047 1.00 93.62 70 TRP A C 1
ATOM 508 O O . TRP A 1 70 ? 2.491 0.840 -9.097 1.00 93.62 70 TRP A O 1
ATOM 518 N N . VAL A 1 71 ? 3.053 2.758 -10.127 1.00 95.12 71 VAL A N 1
ATOM 519 C CA . VAL A 1 71 ? 3.068 2.240 -11.503 1.00 95.12 71 VAL A CA 1
ATOM 520 C C . VAL A 1 71 ? 4.469 1.707 -11.807 1.00 95.12 71 VAL A C 1
ATOM 522 O O . VAL A 1 71 ? 5.226 2.263 -12.600 1.00 95.12 71 VAL A O 1
ATOM 525 N N . ASN A 1 72 ? 4.856 0.658 -11.084 1.00 93.19 72 ASN A N 1
ATOM 526 C CA . ASN A 1 72 ? 6.206 0.106 -11.119 1.00 93.19 72 ASN A CA 1
ATOM 527 C C . ASN A 1 72 ? 6.169 -1.421 -11.049 1.00 93.19 72 ASN A C 1
ATOM 529 O O . ASN A 1 72 ? 5.580 -1.972 -10.122 1.00 93.19 72 ASN A O 1
ATOM 533 N N . ASP A 1 73 ? 6.858 -2.105 -11.964 1.00 95.12 73 ASP A N 1
ATOM 534 C CA . ASP A 1 73 ? 6.866 -3.571 -12.029 1.00 95.12 73 ASP A CA 1
ATOM 535 C C . ASP A 1 73 ? 7.483 -4.252 -10.800 1.00 95.12 73 ASP A C 1
ATOM 537 O O . ASP A 1 73 ? 7.138 -5.387 -10.486 1.00 95.12 73 ASP A O 1
ATOM 541 N N . ASN A 1 74 ? 8.356 -3.569 -10.050 1.00 96.06 74 ASN A N 1
ATOM 542 C CA . ASN A 1 74 ? 8.882 -4.110 -8.788 1.00 96.06 74 ASN A CA 1
ATOM 543 C C . ASN A 1 74 ? 7.912 -3.948 -7.596 1.00 96.06 74 ASN A C 1
ATOM 545 O O . ASN A 1 74 ? 8.241 -4.320 -6.467 1.00 96.06 74 ASN A O 1
ATOM 549 N N . ARG A 1 75 ? 6.737 -3.354 -7.828 1.00 96.19 75 ARG A N 1
ATOM 550 C CA . ARG A 1 75 ? 5.622 -3.280 -6.878 1.00 96.19 75 ARG A CA 1
ATOM 551 C C . ARG A 1 75 ? 4.415 -4.021 -7.428 1.00 96.19 75 ARG A C 1
ATOM 553 O O . ARG A 1 75 ? 3.983 -5.013 -6.858 1.00 96.19 75 ARG A O 1
ATOM 560 N N . ASN A 1 76 ? 3.901 -3.534 -8.548 1.00 96.62 76 ASN A N 1
ATOM 561 C CA . ASN A 1 76 ? 2.609 -3.883 -9.114 1.00 96.62 76 ASN A CA 1
ATOM 562 C C . ASN A 1 76 ? 2.788 -4.356 -10.570 1.00 96.62 76 ASN A C 1
ATOM 564 O O . ASN A 1 76 ? 2.346 -3.667 -11.491 1.00 96.62 76 ASN A O 1
ATOM 568 N N . PRO A 1 77 ? 3.469 -5.498 -10.798 1.00 96.25 77 PRO A N 1
ATOM 569 C CA . PRO A 1 77 ? 3.802 -5.967 -12.138 1.00 96.25 77 PRO A CA 1
ATOM 570 C C . PRO A 1 77 ? 2.555 -6.174 -12.991 1.00 96.25 77 PRO A C 1
ATOM 572 O O . PRO A 1 77 ? 1.616 -6.865 -12.591 1.00 96.25 77 PRO A O 1
ATOM 575 N N . GLY A 1 78 ? 2.572 -5.583 -14.184 1.00 94.75 78 GLY A N 1
ATOM 576 C CA . GLY A 1 78 ? 1.484 -5.709 -15.152 1.00 94.75 78 GLY A CA 1
ATOM 577 C C . GLY A 1 78 ? 0.218 -4.910 -14.831 1.00 94.75 78 GLY A C 1
ATOM 578 O O . GLY A 1 78 ? -0.751 -5.050 -15.573 1.00 94.75 78 GLY A O 1
ATOM 579 N N . LEU A 1 79 ? 0.204 -4.073 -13.783 1.00 95.56 79 LEU A N 1
ATOM 580 C CA . LEU A 1 79 ? -0.898 -3.138 -13.542 1.00 95.56 79 LEU A CA 1
ATOM 581 C C . LEU A 1 79 ? -0.634 -1.798 -14.232 1.00 95.56 79 LEU A C 1
ATOM 583 O O . LEU A 1 79 ? 0.388 -1.146 -14.015 1.00 95.56 79 LEU A O 1
ATOM 587 N N . SER A 1 80 ? -1.594 -1.358 -15.037 1.00 94.56 80 SER A N 1
ATOM 588 C CA . SER A 1 80 ? -1.618 -0.013 -15.610 1.00 94.56 80 SER A CA 1
ATOM 589 C C . SER A 1 80 ? -1.981 1.048 -14.567 1.00 94.56 80 SER A C 1
ATOM 591 O O . SER A 1 80 ? -2.585 0.755 -13.530 1.00 94.56 80 SER A O 1
ATOM 593 N N . ARG A 1 81 ? -1.676 2.315 -14.876 1.00 92.75 81 ARG A N 1
ATOM 594 C CA . ARG A 1 81 ? -2.094 3.468 -14.062 1.00 92.75 81 ARG A CA 1
ATOM 595 C C . ARG A 1 81 ? -3.594 3.438 -13.765 1.00 92.75 81 ARG A C 1
ATOM 597 O O . ARG A 1 81 ? -3.986 3.520 -12.607 1.00 92.75 81 ARG A O 1
ATOM 604 N N . ASP A 1 82 ? -4.418 3.237 -14.788 1.00 92.12 82 ASP A N 1
ATOM 605 C CA . ASP A 1 82 ? -5.874 3.237 -14.639 1.00 92.12 82 ASP A CA 1
ATOM 606 C C . ASP A 1 82 ? -6.368 2.075 -13.752 1.00 92.12 82 ASP A C 1
ATOM 608 O O . ASP A 1 82 ? -7.385 2.191 -13.066 1.00 92.12 82 ASP A O 1
ATOM 612 N N . GLU A 1 83 ? -5.676 0.930 -13.753 1.00 92.81 83 GLU A N 1
ATOM 613 C CA . GLU A 1 83 ? -5.979 -0.179 -12.839 1.00 92.81 83 GLU A CA 1
ATOM 614 C C . GLU A 1 83 ? -5.607 0.155 -11.396 1.00 92.81 83 GLU A C 1
ATOM 616 O O . GLU A 1 83 ? -6.393 -0.122 -10.489 1.00 92.81 83 GLU A O 1
ATOM 621 N N . ILE A 1 84 ? -4.454 0.792 -11.185 1.00 91.88 84 ILE A N 1
ATOM 622 C CA . ILE A 1 84 ? -4.008 1.256 -9.867 1.00 91.88 84 ILE A CA 1
ATOM 623 C C . ILE A 1 84 ? -4.971 2.306 -9.307 1.00 91.88 84 ILE A C 1
ATOM 625 O O . ILE A 1 84 ? -5.362 2.200 -8.143 1.00 91.88 84 ILE A O 1
ATOM 629 N N . GLU A 1 85 ? -5.406 3.270 -10.119 1.00 88.50 85 GLU A N 1
ATOM 630 C CA . GLU A 1 85 ? -6.399 4.277 -9.729 1.00 88.50 85 GLU A CA 1
ATOM 631 C C . GLU A 1 85 ? -7.715 3.613 -9.314 1.00 88.50 85 GLU A C 1
ATOM 633 O O . GLU A 1 85 ? -8.221 3.862 -8.219 1.00 88.50 85 GLU A O 1
ATOM 638 N N . ARG A 1 86 ? -8.239 2.688 -10.132 1.00 86.75 86 ARG A N 1
ATOM 639 C CA . ARG A 1 86 ? -9.465 1.948 -9.795 1.00 86.75 86 ARG A CA 1
ATOM 640 C C . ARG A 1 86 ? -9.328 1.174 -8.490 1.00 86.75 86 ARG A C 1
ATOM 642 O O . ARG A 1 86 ? -10.230 1.240 -7.661 1.00 86.75 86 ARG A O 1
ATOM 649 N N . LEU A 1 87 ? -8.225 0.453 -8.289 1.00 83.75 87 LEU A N 1
ATOM 650 C CA . LEU A 1 87 ? -8.000 -0.329 -7.071 1.00 83.75 87 LEU A CA 1
ATOM 651 C C . LEU A 1 87 ? -7.874 0.572 -5.835 1.00 83.75 87 LEU A C 1
ATOM 653 O O . LEU A 1 87 ? -8.497 0.275 -4.816 1.00 83.75 87 LEU A O 1
ATOM 657 N N . SER A 1 88 ? -7.162 1.696 -5.947 1.00 72.06 88 SER A N 1
ATOM 658 C CA . SER A 1 88 ? -6.963 2.675 -4.865 1.00 72.06 88 SER A CA 1
ATOM 659 C C . SER A 1 88 ? -8.264 3.373 -4.451 1.00 72.06 88 SER A C 1
ATOM 661 O O . SER A 1 88 ? -8.501 3.598 -3.265 1.00 72.06 88 SER A O 1
ATOM 663 N N . LEU A 1 89 ? -9.146 3.659 -5.414 1.00 58.75 89 LEU A N 1
ATOM 664 C CA . LEU A 1 89 ? -10.439 4.314 -5.185 1.00 58.75 89 LEU A CA 1
ATOM 665 C C . LEU A 1 89 ? -11.547 3.342 -4.725 1.00 58.75 89 LEU A C 1
ATOM 667 O O . LEU A 1 89 ? -12.587 3.774 -4.230 1.00 58.75 89 LEU A O 1
ATOM 671 N N . SER A 1 90 ? -11.355 2.026 -4.879 1.00 56.03 90 SER A N 1
ATOM 672 C CA . SER A 1 90 ? -12.464 1.055 -4.852 1.00 56.03 90 SER A CA 1
ATOM 673 C C . SER A 1 90 ? -13.049 0.665 -3.487 1.00 56.03 90 SER A C 1
ATOM 675 O O . SER A 1 90 ? -14.067 -0.030 -3.476 1.00 56.03 90 SER A O 1
ATOM 677 N N . GLY A 1 91 ? -12.535 1.114 -2.333 1.00 53.97 91 GLY A N 1
ATOM 678 C CA . GLY A 1 91 ? -13.258 0.776 -1.093 1.00 53.97 91 GLY A CA 1
ATOM 679 C C . GLY A 1 91 ? -12.688 1.115 0.277 1.00 53.97 91 GLY A C 1
ATOM 680 O O . GLY A 1 91 ? -13.402 0.887 1.248 1.00 53.97 91 GLY A O 1
ATOM 681 N N . CYS A 1 92 ? -11.466 1.639 0.401 1.00 52.78 92 CYS A N 1
ATOM 682 C CA . CYS A 1 92 ? -10.841 1.810 1.725 1.00 52.78 92 CYS A CA 1
ATOM 683 C C . CYS A 1 92 ? -10.705 3.263 2.191 1.00 52.78 92 CYS A C 1
ATOM 685 O O . CYS A 1 92 ? -10.600 3.496 3.390 1.00 52.78 92 CYS A O 1
ATOM 687 N N . LEU A 1 93 ? -10.670 4.220 1.259 1.00 53.38 93 LEU A N 1
ATOM 688 C CA . LEU A 1 93 ? -10.227 5.593 1.540 1.00 53.38 93 LEU A CA 1
ATOM 689 C C . LEU A 1 93 ? -11.313 6.650 1.320 1.00 53.38 93 LEU A C 1
ATOM 691 O O . LEU A 1 93 ? -11.162 7.770 1.784 1.00 53.38 93 LEU A O 1
ATOM 695 N N . VAL A 1 94 ? -12.436 6.302 0.689 1.00 44.88 94 VAL A N 1
ATOM 696 C CA . VAL A 1 94 ? -13.570 7.220 0.550 1.00 44.88 94 VAL A CA 1
ATOM 697 C C . VAL A 1 94 ? -14.520 6.977 1.715 1.00 44.88 94 VAL A C 1
ATOM 699 O O . VAL A 1 94 ? -15.193 5.945 1.772 1.00 44.88 94 VAL A O 1
ATOM 702 N N . SER A 1 95 ? -14.570 7.926 2.651 1.00 41.31 95 SER A N 1
ATOM 703 C CA . SER A 1 95 ? -15.647 7.995 3.636 1.00 41.31 95 SER A CA 1
ATOM 704 C C . SER A 1 95 ? -16.969 8.092 2.875 1.00 41.31 95 SER A C 1
ATOM 706 O O . SER A 1 95 ? -17.301 9.136 2.314 1.00 41.31 95 SER A O 1
ATOM 708 N N . ARG A 1 96 ? -17.712 6.984 2.790 1.00 42.03 96 ARG A N 1
ATOM 709 C CA . ARG A 1 96 ? -19.105 7.028 2.346 1.00 42.03 96 ARG A CA 1
ATOM 710 C C . ARG A 1 96 ? -19.882 7.703 3.473 1.00 42.03 96 ARG A C 1
ATOM 712 O O . ARG A 1 96 ? -20.222 7.038 4.450 1.00 42.03 96 ARG A O 1
ATOM 719 N N . ARG A 1 97 ? -20.076 9.019 3.371 1.00 43.59 97 ARG A N 1
ATOM 720 C CA . ARG A 1 97 ? -21.166 9.670 4.105 1.00 43.59 97 ARG A CA 1
ATOM 721 C C . ARG A 1 97 ? -22.502 9.114 3.626 1.00 43.59 97 ARG A C 1
ATOM 723 O O . ARG A 1 97 ? -22.600 8.791 2.419 1.00 43.59 97 ARG A O 1
#

pLDDT: mean 85.07, std 16.8, range [34.72, 97.69]

Foldseek 3Di:
DDDPDFDPAAQEQQQECPQLVPDDCPPVSCVSVVVCVVVVGHYDYFPWHFDPVQWDAPLAQDIDGDCSTGVDCSTNNPDDPVNSVCRVNPDHRHPPD